Protein AF-A0A0I9UGF9-F1 (afdb_monomer_lite)

Structure (mmCIF, N/CA/C/O backbone):
data_AF-A0A0I9UGF9-F1
#
_entry.id   AF-A0A0I9UGF9-F1
#
loop_
_atom_site.group_PDB
_atom_site.id
_atom_site.type_symbol
_atom_site.label_atom_id
_atom_site.label_alt_id
_atom_site.label_comp_id
_atom_site.label_asym_id
_atom_site.label_entity_id
_atom_site.label_seq_id
_atom_site.pdbx_PDB_ins_code
_atom_site.Cartn_x
_atom_site.Cartn_y
_atom_site.Cartn_z
_atom_site.occupancy
_atom_site.B_iso_or_equiv
_atom_site.auth_seq_id
_atom_site.auth_comp_id
_atom_site.auth_asym_id
_atom_site.auth_atom_id
_atom_site.pdbx_PDB_model_num
ATOM 1 N N . ALA A 1 1 ? 16.983 3.161 -2.673 1.00 51.22 1 ALA A N 1
ATOM 2 C CA . ALA A 1 1 ? 16.577 4.509 -3.127 1.00 51.22 1 ALA A CA 1
ATOM 3 C C . ALA A 1 1 ? 15.805 4.445 -4.458 1.00 51.22 1 ALA A C 1
ATOM 5 O O . ALA A 1 1 ? 16.256 4.978 -5.464 1.00 51.22 1 ALA A O 1
ATOM 6 N N . SER A 1 2 ? 14.653 3.760 -4.505 1.00 61.00 2 SER A N 1
ATOM 7 C CA . SER A 1 2 ? 13.718 3.824 -5.652 1.00 61.00 2 SER A CA 1
ATOM 8 C C . SER A 1 2 ? 12.716 4.975 -5.541 1.00 61.00 2 SER A C 1
ATOM 10 O O . SER A 1 2 ? 12.065 5.299 -6.521 1.00 61.00 2 SER A O 1
ATOM 12 N N . MET A 1 3 ? 12.611 5.598 -4.362 1.00 83.62 3 MET A N 1
ATOM 13 C CA . MET A 1 3 ? 11.593 6.605 -4.043 1.00 83.62 3 MET A CA 1
ATOM 14 C C . MET A 1 3 ? 12.065 8.054 -4.226 1.00 83.62 3 MET A C 1
ATOM 16 O O . MET A 1 3 ? 11.409 8.979 -3.753 1.00 83.62 3 MET A O 1
ATOM 20 N N . THR A 1 4 ? 13.216 8.275 -4.866 1.00 88.00 4 THR A N 1
ATOM 21 C CA . THR A 1 4 ? 13.679 9.624 -5.215 1.00 88.00 4 THR A CA 1
ATOM 22 C C . THR A 1 4 ? 14.159 9.638 -6.671 1.00 88.00 4 THR A C 1
ATOM 24 O O . THR A 1 4 ? 15.175 9.008 -6.963 1.00 88.00 4 THR A O 1
ATOM 27 N N . PRO A 1 5 ? 13.465 10.346 -7.583 1.00 91.12 5 PRO A N 1
ATOM 28 C CA . PRO A 1 5 ? 12.151 10.962 -7.363 1.00 91.12 5 PRO A CA 1
ATOM 29 C C . PRO A 1 5 ? 11.093 9.903 -7.003 1.00 91.12 5 PRO A C 1
ATOM 31 O O . PRO A 1 5 ? 11.281 8.723 -7.292 1.00 91.12 5 PRO A O 1
ATOM 34 N N . PHE A 1 6 ? 10.023 10.313 -6.320 1.00 94.19 6 PHE A N 1
ATOM 35 C CA . PHE A 1 6 ? 8.946 9.400 -5.932 1.00 94.19 6 PHE A CA 1
ATOM 36 C C . PHE A 1 6 ? 8.128 9.043 -7.180 1.00 94.19 6 PHE A C 1
ATOM 38 O O . PHE A 1 6 ? 7.494 9.942 -7.736 1.00 94.19 6 PHE A O 1
ATOM 45 N N . PRO A 1 7 ? 8.157 7.785 -7.654 1.00 94.75 7 PRO A N 1
ATOM 46 C CA . PRO A 1 7 ? 7.540 7.449 -8.924 1.00 94.75 7 PRO A CA 1
ATOM 47 C C . PRO A 1 7 ? 6.022 7.373 -8.780 1.00 94.75 7 PRO A C 1
ATOM 49 O O . PRO A 1 7 ? 5.491 6.920 -7.761 1.00 94.75 7 PRO A O 1
ATOM 52 N N . THR A 1 8 ? 5.317 7.776 -9.828 1.00 95.38 8 THR A N 1
ATOM 53 C CA . THR A 1 8 ? 3.895 7.478 -9.991 1.00 95.38 8 THR A CA 1
ATOM 54 C C . THR A 1 8 ? 3.694 6.003 -10.332 1.00 95.38 8 THR A C 1
ATOM 56 O O . THR A 1 8 ? 4.612 5.313 -10.787 1.00 95.38 8 THR A O 1
ATOM 59 N N . MET A 1 9 ? 2.461 5.518 -10.162 1.00 94.50 9 MET A N 1
ATOM 60 C CA . MET A 1 9 ? 2.089 4.173 -10.606 1.00 94.50 9 MET A CA 1
ATOM 61 C C . MET A 1 9 ? 2.395 3.975 -12.093 1.00 94.50 9 MET A C 1
ATOM 63 O O . MET A 1 9 ? 2.998 2.976 -12.459 1.00 94.50 9 MET A O 1
ATOM 67 N N . TYR A 1 10 ? 2.021 4.943 -12.931 1.00 95.81 10 TYR A N 1
ATOM 68 C CA . TYR A 1 10 ? 2.206 4.865 -14.377 1.00 95.81 10 TYR A CA 1
ATOM 69 C C . TYR A 1 10 ? 3.680 4.692 -14.760 1.00 95.81 10 TYR A C 1
ATOM 71 O O . TYR A 1 10 ? 4.031 3.775 -15.499 1.00 95.81 10 TYR A O 1
ATOM 79 N N . GLU A 1 11 ? 4.557 5.525 -14.200 1.00 95.94 11 GLU A N 1
ATOM 80 C CA . GLU A 1 11 ? 5.987 5.475 -14.502 1.00 95.94 11 GLU A CA 1
ATOM 81 C C . GLU A 1 11 ? 6.619 4.157 -14.048 1.00 95.94 11 GLU A C 1
ATOM 83 O O . GLU A 1 11 ? 7.357 3.528 -14.809 1.00 95.94 11 GLU A O 1
ATOM 88 N N . LEU A 1 12 ? 6.319 3.709 -12.822 1.00 95.31 12 LEU A N 1
ATOM 89 C CA . LEU A 1 12 ? 6.922 2.487 -12.297 1.00 95.31 12 LEU A CA 1
ATOM 90 C C . LEU A 1 12 ? 6.390 1.238 -13.003 1.00 95.31 12 LEU A C 1
ATOM 92 O O . LEU A 1 12 ? 7.153 0.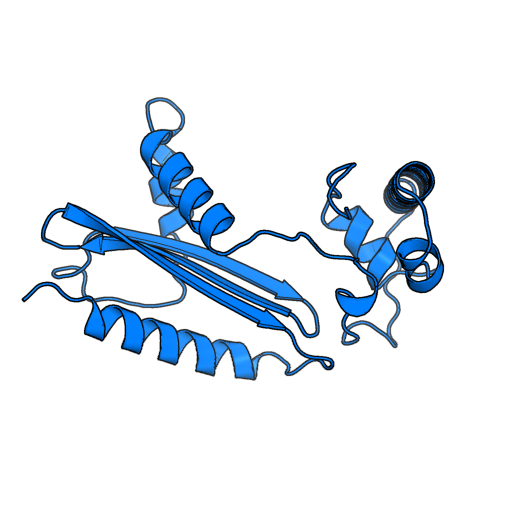299 -13.226 1.00 95.31 12 LEU A O 1
ATOM 96 N N . PHE A 1 13 ? 5.117 1.239 -13.412 1.00 95.44 13 PHE A N 1
ATOM 97 C CA . PHE A 1 13 ? 4.543 0.136 -14.177 1.00 95.44 13 PHE A CA 1
ATOM 98 C C . PHE A 1 13 ? 5.165 0.027 -15.568 1.00 95.44 13 PHE A C 1
ATOM 100 O O . PHE A 1 13 ? 5.508 -1.073 -15.995 1.00 95.44 13 PHE A O 1
ATOM 107 N N . SER A 1 14 ? 5.396 1.155 -16.241 1.00 95.69 14 SER A N 1
ATOM 108 C CA . SER A 1 14 ? 6.135 1.192 -17.506 1.00 95.69 14 SER A CA 1
ATOM 109 C C . SER A 1 14 ? 7.561 0.649 -17.360 1.00 95.69 14 SER A C 1
ATOM 111 O O . SER A 1 14 ? 8.022 -0.089 -18.225 1.00 95.69 14 SER A O 1
ATOM 113 N N . VAL A 1 15 ? 8.248 0.937 -16.249 1.00 94.88 15 VAL A N 1
ATOM 114 C CA . VAL A 1 15 ? 9.589 0.390 -15.977 1.00 94.88 15 VAL A CA 1
ATOM 115 C C . VAL A 1 15 ? 9.555 -1.111 -15.655 1.00 94.88 15 VAL A C 1
ATOM 117 O O . VAL A 1 15 ? 10.420 -1.856 -16.116 1.00 94.88 15 VAL A O 1
ATOM 120 N N . GLY A 1 16 ? 8.598 -1.558 -14.838 1.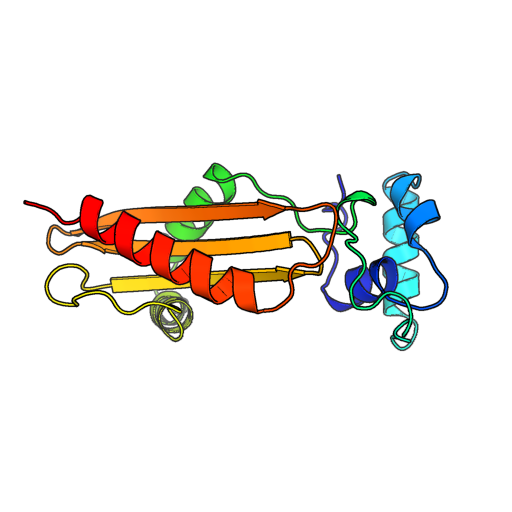00 94.62 16 GLY A N 1
ATOM 121 C CA . GLY A 1 16 ? 8.529 -2.928 -14.318 1.00 94.62 16 GLY A CA 1
ATOM 122 C C . GLY A 1 16 ? 7.907 -3.944 -15.279 1.00 94.62 16 GLY A C 1
ATOM 123 O O . GLY A 1 16 ? 8.339 -5.096 -15.320 1.00 94.62 16 GLY A O 1
ATOM 124 N N . TRP A 1 17 ? 6.914 -3.529 -16.064 1.00 96.50 17 TRP A N 1
ATOM 125 C CA . TRP A 1 17 ? 6.090 -4.423 -16.887 1.00 96.50 17 TRP A CA 1
ATOM 126 C C . TRP A 1 17 ? 5.794 -3.870 -18.282 1.00 96.50 17 TRP A C 1
ATOM 128 O O . TRP A 1 17 ? 5.013 -4.475 -19.011 1.00 96.50 17 TRP A O 1
ATOM 138 N N . GLY A 1 18 ? 6.401 -2.746 -18.665 1.00 94.75 18 GLY A N 1
ATOM 139 C CA . GLY A 1 18 ? 6.234 -2.154 -19.986 1.00 94.75 18 GLY A CA 1
ATOM 140 C C . GLY A 1 18 ? 7.241 -2.642 -21.031 1.00 94.75 18 GLY A C 1
ATOM 141 O O . GLY A 1 18 ? 8.170 -3.408 -20.749 1.00 94.75 18 GLY A O 1
ATOM 142 N N . GLN A 1 19 ? 7.048 -2.157 -22.256 1.00 93.69 19 GLN A N 1
ATOM 143 C CA . GLN A 1 19 ? 7.996 -2.230 -23.361 1.00 93.69 19 GLN A CA 1
ATOM 144 C C . GLN A 1 19 ? 8.547 -0.829 -23.676 1.00 93.69 19 GLN A C 1
ATOM 146 O O . GLN A 1 19 ? 7.764 0.121 -23.747 1.00 93.69 19 GLN A O 1
ATOM 151 N N . PRO A 1 20 ? 9.871 -0.681 -23.900 1.00 92.44 20 PRO A N 1
ATOM 152 C CA . PRO A 1 20 ? 10.916 -1.720 -23.849 1.00 92.44 20 PRO A CA 1
ATOM 153 C C . PRO A 1 20 ? 11.231 -2.219 -22.418 1.00 92.44 20 PRO A C 1
ATOM 155 O O . PRO A 1 20 ? 10.806 -1.614 -21.442 1.00 92.44 20 PRO A O 1
ATOM 158 N N . ASP A 1 21 ? 11.994 -3.319 -22.278 1.00 92.81 21 ASP A N 1
ATOM 159 C CA . ASP A 1 21 ? 12.439 -3.801 -20.952 1.00 92.81 21 ASP A CA 1
ATOM 160 C C . ASP A 1 21 ? 13.459 -2.848 -20.323 1.00 92.81 21 ASP A C 1
ATOM 162 O O . ASP A 1 21 ? 14.628 -2.833 -20.712 1.00 92.81 21 ASP A O 1
ATOM 166 N N . LEU A 1 22 ? 13.033 -2.088 -19.316 1.00 93.81 22 LEU A N 1
ATOM 167 C CA . LEU A 1 22 ? 13.898 -1.145 -18.608 1.00 93.81 22 LEU A CA 1
ATOM 168 C C . LEU A 1 22 ? 14.446 -1.701 -17.288 1.00 93.81 22 LEU A C 1
ATOM 170 O O . LEU A 1 22 ? 15.264 -1.042 -16.650 1.00 93.81 22 LEU A O 1
ATOM 174 N N . ARG A 1 23 ? 14.053 -2.904 -16.849 1.00 94.25 23 ARG A N 1
ATOM 175 C CA . ARG A 1 23 ? 14.316 -3.383 -15.476 1.00 94.25 23 ARG A CA 1
ATOM 176 C C . ARG A 1 23 ? 15.796 -3.539 -15.147 1.00 94.25 23 ARG A C 1
ATOM 178 O O . ARG A 1 23 ? 16.237 -3.143 -14.067 1.00 94.25 23 ARG A O 1
ATOM 185 N N . SER A 1 24 ? 16.577 -4.104 -16.066 1.00 95.19 24 SER A N 1
ATOM 186 C CA . SER A 1 24 ? 18.024 -4.267 -15.874 1.00 95.19 24 SER A CA 1
ATOM 187 C C . SER A 1 24 ? 18.728 -2.912 -15.796 1.00 95.19 24 SER A C 1
ATOM 189 O O . SER A 1 24 ? 19.553 -2.702 -14.906 1.00 95.19 24 SER A O 1
ATOM 191 N N . GLN A 1 25 ? 18.344 -1.974 -16.668 1.00 95.31 25 GLN A N 1
ATOM 192 C CA . GLN A 1 25 ? 18.859 -0.607 -16.652 1.00 95.31 25 GLN A CA 1
ATOM 193 C C . GLN A 1 25 ? 18.461 0.107 -15.356 1.00 95.31 25 GLN A C 1
ATOM 195 O O . GLN A 1 25 ? 19.317 0.656 -14.674 1.00 95.31 25 GLN A O 1
ATOM 200 N N . TRP A 1 26 ? 17.191 0.032 -14.959 1.00 95.19 26 TRP A N 1
ATOM 201 C CA . TRP A 1 26 ? 16.664 0.595 -13.716 1.00 95.19 26 TRP A CA 1
ATOM 202 C C . TRP A 1 26 ? 17.406 0.088 -12.474 1.00 95.19 26 TRP A C 1
ATOM 204 O O . TRP A 1 26 ? 17.783 0.874 -11.596 1.00 95.19 26 TRP A O 1
ATOM 214 N N . LYS A 1 27 ? 17.655 -1.225 -12.399 1.00 95.00 27 LYS A N 1
ATOM 215 C CA . LYS A 1 27 ? 18.354 -1.856 -11.273 1.00 95.00 27 LYS A CA 1
ATOM 216 C C . LYS A 1 27 ? 19.763 -1.297 -11.085 1.00 95.00 27 LYS A C 1
ATOM 218 O O . LYS A 1 27 ? 20.180 -1.099 -9.948 1.00 95.00 27 LYS A O 1
ATOM 223 N N . GLN A 1 28 ? 20.469 -1.043 -12.183 1.00 95.00 28 GLN A N 1
ATOM 224 C CA . GLN A 1 28 ? 21.854 -0.563 -12.185 1.00 95.00 28 GLN A CA 1
ATOM 225 C C . GLN A 1 28 ? 21.959 0.971 -12.200 1.00 95.00 28 GLN A C 1
ATOM 227 O O . GLN A 1 28 ? 23.014 1.519 -11.890 1.00 95.00 28 GLN A O 1
ATOM 232 N N . ALA A 1 29 ? 20.880 1.669 -12.561 1.00 94.12 29 ALA A N 1
ATOM 233 C CA . ALA A 1 29 ? 20.876 3.109 -12.756 1.00 94.12 29 ALA A CA 1
ATOM 234 C C . ALA A 1 29 ? 21.107 3.879 -11.443 1.00 94.12 29 ALA A C 1
ATOM 236 O O . ALA A 1 29 ? 20.406 3.629 -10.453 1.00 94.12 29 ALA A O 1
ATOM 237 N N . PRO A 1 30 ? 22.006 4.885 -11.437 1.00 93.69 30 PRO A N 1
ATOM 238 C CA . PRO A 1 30 ? 22.049 5.869 -10.365 1.00 93.69 30 PRO A CA 1
ATOM 239 C C . PRO A 1 30 ? 20.771 6.717 -10.365 1.00 93.69 30 PRO A C 1
ATOM 241 O O . PRO A 1 30 ? 20.016 6.756 -11.339 1.00 93.69 30 PRO A O 1
ATOM 244 N N . GLN A 1 31 ? 20.551 7.454 -9.278 1.00 93.31 31 GLN A N 1
ATOM 245 C CA . GLN A 1 31 ? 19.338 8.245 -9.056 1.00 93.31 31 GLN A CA 1
ATOM 246 C C . GLN A 1 31 ? 18.975 9.175 -10.228 1.00 93.31 31 GLN A C 1
ATOM 248 O O . GLN A 1 31 ? 17.822 9.215 -10.651 1.00 93.31 31 GLN A O 1
ATOM 253 N N . GLN A 1 32 ? 19.956 9.894 -10.784 1.00 94.19 32 GLN A N 1
ATOM 254 C CA . GLN A 1 32 ? 19.732 10.813 -11.904 1.00 94.19 32 GLN A CA 1
ATOM 255 C C . GLN A 1 32 ? 19.210 10.088 -13.152 1.00 94.19 32 GLN A C 1
ATOM 257 O O . GLN A 1 32 ? 18.301 10.578 -13.817 1.00 94.19 32 GLN A O 1
ATOM 262 N N . LEU A 1 33 ? 19.746 8.902 -13.448 1.00 94.88 33 LEU A N 1
ATOM 263 C CA . LEU A 1 33 ? 19.301 8.106 -14.588 1.00 94.88 33 LEU A CA 1
ATOM 264 C C . LEU A 1 33 ? 17.924 7.481 -14.328 1.00 94.88 33 LEU A C 1
ATOM 266 O O . LEU A 1 33 ? 17.101 7.431 -15.235 1.00 94.88 33 LEU A O 1
ATOM 270 N N . ARG A 1 34 ? 17.617 7.080 -13.086 1.00 95.62 34 ARG A N 1
ATOM 271 C CA . ARG A 1 34 ? 16.254 6.658 -12.718 1.00 95.62 34 ARG A CA 1
ATOM 272 C C . ARG A 1 34 ? 15.232 7.764 -12.960 1.00 95.62 34 ARG A C 1
ATOM 274 O O . ARG A 1 34 ? 14.179 7.488 -13.517 1.00 95.62 34 ARG A O 1
ATOM 281 N N . ALA A 1 35 ? 15.556 9.009 -12.615 1.00 95.31 35 ALA A N 1
ATOM 282 C CA . ALA A 1 35 ? 14.681 10.147 -12.890 1.00 95.31 35 ALA A CA 1
ATOM 283 C C . ALA A 1 35 ? 14.410 10.327 -14.396 1.00 95.31 35 ALA A C 1
ATOM 285 O O . ALA A 1 35 ? 13.268 10.551 -14.787 1.00 95.31 35 ALA A O 1
ATOM 286 N N . GLN A 1 36 ? 15.435 10.172 -15.242 1.00 95.31 36 GLN A N 1
ATOM 287 C CA . GLN A 1 36 ? 15.282 10.232 -16.702 1.00 95.31 36 GLN A CA 1
ATOM 288 C C . GLN A 1 36 ? 14.408 9.090 -17.238 1.00 95.31 36 GLN A C 1
ATOM 290 O O . GLN A 1 36 ? 13.540 9.328 -18.074 1.00 95.31 36 GLN A O 1
ATOM 295 N N . LEU A 1 37 ? 14.591 7.869 -16.723 1.00 94.88 37 LEU A N 1
ATOM 296 C CA . LEU A 1 37 ? 13.766 6.716 -17.094 1.00 94.88 37 LEU A CA 1
ATOM 297 C C . LEU A 1 37 ? 12.291 6.930 -16.740 1.00 94.88 37 LEU A C 1
ATOM 299 O O . LEU A 1 37 ? 11.428 6.609 -17.551 1.00 94.88 37 LEU A O 1
ATOM 303 N N . LEU A 1 38 ? 11.996 7.504 -15.571 1.00 95.50 38 LEU A N 1
ATOM 304 C CA . LEU A 1 38 ? 10.620 7.826 -15.176 1.00 95.50 38 LEU A CA 1
ATOM 305 C C . LEU A 1 38 ? 10.015 8.899 -16.092 1.00 95.50 38 LEU A C 1
ATOM 307 O O . LEU A 1 38 ? 8.909 8.722 -16.588 1.00 95.50 38 LEU A O 1
ATOM 311 N N . GLN A 1 39 ? 10.762 9.959 -16.415 1.00 95.25 39 GLN A N 1
ATOM 312 C CA . GLN A 1 39 ? 10.295 10.987 -17.353 1.00 95.25 39 GLN A CA 1
ATOM 313 C C . GLN A 1 39 ? 10.007 10.424 -18.751 1.00 95.25 39 GLN A C 1
ATOM 315 O O . GLN A 1 39 ? 9.002 10.783 -19.363 1.00 95.25 39 GLN A O 1
ATOM 320 N N . GLN A 1 40 ? 10.862 9.529 -19.251 1.00 93.06 40 GLN A N 1
ATOM 321 C CA . GLN A 1 40 ? 10.647 8.844 -20.527 1.00 93.06 40 GLN A CA 1
ATOM 322 C C . GLN A 1 40 ? 9.434 7.903 -20.473 1.00 93.06 40 GLN A C 1
ATOM 324 O O . GLN A 1 40 ? 8.630 7.863 -21.404 1.00 93.06 40 GLN A O 1
ATOM 329 N N . ALA A 1 41 ? 9.282 7.162 -19.376 1.00 92.12 41 ALA A N 1
ATOM 330 C CA . ALA A 1 41 ? 8.123 6.314 -19.145 1.00 92.12 41 ALA A CA 1
ATOM 331 C C . ALA A 1 41 ? 6.822 7.128 -19.127 1.00 92.12 41 ALA A C 1
ATOM 333 O O . ALA A 1 41 ? 5.829 6.689 -19.692 1.00 92.12 41 ALA A O 1
ATOM 334 N N . ASN A 1 42 ? 6.833 8.325 -18.535 1.00 93.38 42 ASN A N 1
ATOM 335 C CA . ASN A 1 42 ? 5.670 9.209 -18.471 1.00 93.38 42 ASN A CA 1
ATOM 336 C C . ASN A 1 42 ? 5.320 9.868 -19.819 1.00 93.38 42 ASN A C 1
ATOM 338 O O . ASN A 1 42 ? 4.177 10.259 -20.037 1.00 93.38 42 ASN A O 1
ATOM 342 N N . SER A 1 43 ? 6.292 10.028 -20.723 1.00 93.31 43 SER A N 1
ATOM 343 C CA . SER A 1 43 ? 6.093 10.716 -22.007 1.00 93.31 43 SER A CA 1
ATOM 344 C C . SER A 1 43 ? 5.598 9.809 -23.135 1.00 93.31 43 SER A C 1
ATOM 346 O O . SER A 1 43 ? 5.300 10.294 -24.227 1.00 93.31 43 SER A O 1
ATOM 348 N N . THR A 1 44 ? 5.495 8.502 -22.887 1.00 88.06 44 THR A N 1
ATOM 349 C CA . THR A 1 44 ? 5.063 7.509 -23.874 1.00 88.06 44 THR A CA 1
ATOM 350 C C . THR A 1 44 ? 3.848 6.729 -23.367 1.00 88.06 44 THR A C 1
ATOM 352 O O . THR A 1 44 ? 3.726 6.515 -22.159 1.00 88.06 44 THR A O 1
ATOM 355 N N . PRO A 1 45 ? 2.916 6.311 -24.247 1.00 94.69 45 PRO A N 1
ATOM 356 C CA . PRO A 1 45 ? 1.820 5.432 -23.856 1.00 94.69 45 PRO A CA 1
ATOM 357 C C . PRO A 1 45 ? 2.340 4.115 -23.277 1.00 94.69 45 PRO A C 1
ATOM 359 O O . PRO A 1 45 ? 3.228 3.493 -23.859 1.00 94.69 45 PRO A O 1
ATOM 362 N N . TYR A 1 46 ? 1.755 3.670 -22.168 1.00 94.19 46 TYR A N 1
ATOM 363 C CA . TYR A 1 46 ? 2.101 2.398 -21.551 1.00 94.19 46 TYR A CA 1
ATOM 364 C C . TYR A 1 46 ? 1.814 1.243 -22.517 1.00 94.19 46 TYR A C 1
ATOM 366 O O . TYR A 1 46 ? 0.678 1.047 -22.954 1.00 94.19 46 TYR A O 1
ATOM 374 N N . GLN A 1 47 ? 2.855 0.473 -22.829 1.00 95.25 47 GLN A N 1
ATOM 375 C CA . GLN A 1 47 ? 2.773 -0.739 -23.639 1.00 95.25 47 GLN A CA 1
ATOM 376 C C . GLN A 1 47 ? 3.091 -1.944 -22.750 1.00 95.25 47 GLN A C 1
ATOM 378 O O . GLN A 1 47 ? 4.268 -2.173 -22.476 1.00 95.25 47 GLN A O 1
ATOM 383 N N . PRO A 1 48 ? 2.092 -2.697 -22.258 1.00 94.31 48 PRO A N 1
ATOM 384 C CA . PRO A 1 48 ? 2.340 -3.831 -21.375 1.00 94.31 48 PRO A CA 1
ATOM 385 C C . PRO A 1 48 ? 3.105 -4.942 -22.098 1.00 94.31 48 PRO A C 1
ATOM 387 O O . PRO A 1 48 ? 2.768 -5.310 -23.223 1.00 94.31 48 PRO A O 1
ATOM 390 N N . ASP A 1 49 ? 4.090 -5.532 -21.427 1.00 94.06 49 ASP A N 1
ATOM 391 C CA . ASP A 1 49 ? 4.758 -6.738 -21.898 1.00 94.06 49 ASP A CA 1
ATOM 392 C C . ASP A 1 49 ? 3.936 -7.983 -21.503 1.00 94.06 49 ASP A C 1
ATOM 394 O O . ASP A 1 49 ? 3.872 -8.339 -20.316 1.00 94.06 49 ASP A O 1
ATOM 398 N N . PRO A 1 50 ? 3.333 -8.697 -22.473 1.00 90.94 50 PRO A N 1
ATOM 399 C CA . PRO A 1 50 ? 2.448 -9.825 -22.187 1.00 90.94 50 PRO A CA 1
ATOM 400 C C . PRO A 1 50 ? 3.177 -11.010 -21.541 1.00 90.94 50 PRO A C 1
ATOM 402 O O . PRO A 1 50 ? 2.545 -11.848 -20.905 1.00 90.94 50 PRO A O 1
ATOM 405 N N . THR A 1 51 ? 4.504 -11.089 -21.670 1.00 92.88 51 THR A N 1
ATOM 406 C CA . THR A 1 51 ? 5.302 -12.198 -21.127 1.00 92.88 51 THR A CA 1
ATOM 407 C C . THR A 1 51 ? 5.715 -11.984 -19.672 1.00 92.88 51 THR A C 1
ATOM 409 O O . THR A 1 51 ? 6.263 -12.891 -19.049 1.00 92.88 51 THR A O 1
ATOM 412 N N . ARG A 1 52 ? 5.463 -10.791 -19.112 1.00 90.88 52 ARG A N 1
ATOM 413 C CA . ARG A 1 52 ? 6.008 -10.376 -17.809 1.00 90.88 52 ARG A CA 1
ATOM 414 C C . ARG A 1 52 ? 4.984 -9.870 -16.822 1.00 90.88 52 ARG A C 1
ATOM 416 O O . ARG A 1 52 ? 5.374 -9.597 -15.695 1.00 90.88 52 ARG A O 1
ATOM 423 N N . ALA A 1 53 ? 3.710 -9.785 -17.193 1.00 88.88 53 ALA A N 1
ATOM 424 C CA . ALA A 1 53 ? 2.646 -9.288 -16.318 1.00 88.88 53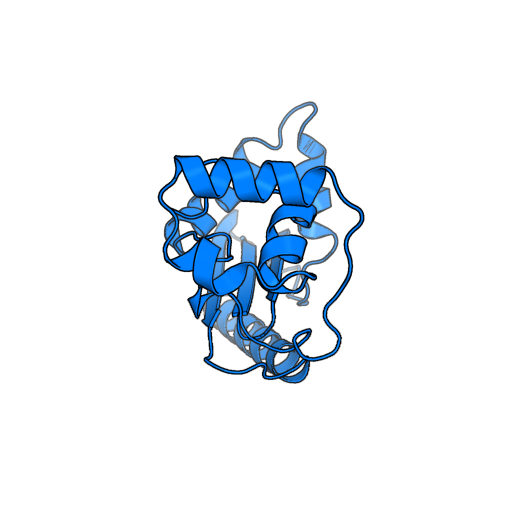 ALA A CA 1
ATOM 425 C C . ALA A 1 53 ? 2.623 -9.946 -14.918 1.00 88.88 53 ALA A C 1
ATOM 427 O O . ALA A 1 53 ? 2.172 -9.330 -13.962 1.00 88.88 53 ALA A O 1
ATOM 428 N N . HIS A 1 54 ? 3.160 -11.166 -14.793 1.00 92.25 54 HIS A N 1
ATOM 429 C CA . HIS A 1 54 ? 3.261 -11.940 -13.548 1.00 92.25 54 HIS A CA 1
ATOM 430 C C . HIS A 1 54 ? 4.700 -12.118 -13.029 1.00 92.25 54 HIS A C 1
ATOM 432 O O . HIS A 1 54 ? 4.970 -12.969 -12.184 1.00 92.25 54 HIS A O 1
ATOM 438 N N . THR A 1 55 ? 5.668 -11.365 -13.551 1.00 94.50 55 THR A N 1
ATOM 439 C CA . THR A 1 55 ? 7.058 -11.412 -13.082 1.00 94.50 55 THR A CA 1
ATOM 440 C C . THR A 1 55 ? 7.274 -10.383 -11.974 1.00 94.50 55 THR A C 1
ATOM 442 O O . THR A 1 55 ? 7.005 -9.201 -12.205 1.00 94.50 55 THR A O 1
ATOM 445 N N . PRO A 1 56 ? 7.804 -10.786 -10.805 1.00 95.25 56 PRO A N 1
ATOM 446 C CA . PRO A 1 56 ? 8.144 -9.839 -9.751 1.00 95.25 56 PRO A CA 1
ATOM 447 C C . PRO A 1 56 ? 9.164 -8.786 -10.182 1.00 95.25 56 PRO A C 1
ATOM 449 O O . PRO A 1 56 ? 10.160 -9.092 -10.842 1.00 95.25 56 PRO A O 1
ATOM 452 N N . ALA A 1 57 ? 8.910 -7.534 -9.794 1.00 93.69 57 ALA A N 1
ATOM 453 C CA . ALA A 1 57 ? 9.742 -6.384 -10.153 1.00 93.69 57 ALA A CA 1
ATOM 454 C C . ALA A 1 57 ? 10.514 -5.796 -8.955 1.00 93.69 57 ALA A C 1
ATOM 456 O O . ALA A 1 57 ? 11.513 -5.090 -9.143 1.00 93.69 57 ALA A O 1
ATOM 457 N N . SER A 1 58 ? 10.140 -6.150 -7.721 1.00 91.88 58 SER A N 1
ATOM 458 C CA . SER A 1 58 ? 10.819 -5.707 -6.497 1.00 91.88 58 SER A CA 1
ATOM 459 C C . SER A 1 58 ? 12.293 -6.134 -6.443 1.00 91.88 58 SER A C 1
ATOM 461 O O . SER A 1 58 ? 13.130 -5.379 -5.947 1.00 91.88 58 SER A O 1
ATOM 463 N N . SER A 1 59 ? 12.670 -7.259 -7.066 1.00 90.25 59 SER A N 1
ATOM 464 C CA . SER A 1 59 ? 14.071 -7.704 -7.222 1.00 90.25 59 SER A CA 1
ATOM 465 C C . SER A 1 59 ? 14.938 -6.800 -8.113 1.00 90.25 59 SER A C 1
ATOM 467 O O . SER A 1 59 ? 16.173 -6.919 -8.130 1.00 90.25 59 SER A O 1
ATOM 469 N N . TYR A 1 60 ? 14.305 -5.913 -8.882 1.00 92.81 60 TYR A N 1
ATOM 470 C CA . TYR A 1 60 ? 14.955 -4.869 -9.675 1.00 92.81 60 TYR A CA 1
ATOM 471 C C . TYR A 1 60 ? 14.938 -3.512 -8.969 1.00 92.81 60 TYR A C 1
ATOM 473 O O . TYR A 1 60 ? 15.548 -2.561 -9.452 1.00 92.81 60 TYR A O 1
ATOM 481 N N . GLY A 1 61 ? 14.291 -3.407 -7.809 1.00 92.31 61 GLY A N 1
ATOM 482 C CA . GLY A 1 61 ? 14.104 -2.133 -7.133 1.00 92.31 61 GLY A CA 1
ATOM 483 C C . GLY A 1 61 ? 12.923 -1.330 -7.673 1.00 92.31 61 GLY A C 1
ATOM 484 O O . GLY A 1 61 ? 12.891 -0.122 -7.445 1.00 92.31 61 GLY A O 1
ATOM 485 N N . ALA A 1 62 ? 12.037 -1.928 -8.475 1.00 93.81 62 ALA A N 1
ATOM 486 C CA . ALA A 1 62 ? 10.856 -1.265 -9.022 1.00 93.81 62 ALA A CA 1
ATOM 487 C C . ALA A 1 62 ? 9.671 -1.467 -8.067 1.00 93.81 62 ALA A C 1
ATOM 489 O O . ALA A 1 62 ? 8.764 -2.237 -8.360 1.00 93.81 62 ALA A O 1
ATOM 490 N N . GLU A 1 63 ? 9.755 -0.820 -6.899 1.00 93.62 63 GLU A N 1
ATOM 491 C CA . GLU A 1 63 ? 8.684 -0.778 -5.897 1.00 93.62 63 GLU A CA 1
ATOM 492 C C . GLU A 1 63 ? 8.780 0.470 -4.989 1.00 93.62 63 GLU A C 1
ATOM 494 O O . GLU A 1 63 ? 9.811 1.165 -4.979 1.00 93.62 63 GLU A O 1
ATOM 499 N N . TRP A 1 64 ? 7.723 0.750 -4.218 1.00 95.19 64 TRP A N 1
ATOM 500 C CA . TRP A 1 64 ? 7.676 1.715 -3.118 1.00 95.19 64 TRP A CA 1
ATOM 501 C C . TRP A 1 64 ? 7.958 1.031 -1.771 1.00 95.19 64 TRP A C 1
ATOM 503 O O . TRP A 1 64 ? 7.180 0.223 -1.273 1.00 95.19 64 TRP A O 1
ATOM 513 N N . TYR A 1 65 ? 9.079 1.380 -1.142 1.00 92.88 65 TYR A N 1
ATOM 514 C CA . TYR A 1 65 ? 9.530 0.721 0.086 1.00 92.88 65 TYR A CA 1
ATOM 515 C C . TYR A 1 65 ? 9.197 1.541 1.335 1.00 92.88 65 TYR A C 1
ATOM 517 O O . TYR A 1 65 ? 9.524 2.719 1.407 1.00 92.88 65 TYR A O 1
ATOM 525 N N . GLY A 1 66 ? 8.648 0.896 2.360 1.00 92.88 66 GLY A N 1
ATOM 526 C CA . GLY A 1 66 ? 8.490 1.463 3.702 1.00 92.88 66 GLY A CA 1
ATOM 527 C C . GLY A 1 66 ? 8.557 0.359 4.751 1.00 92.88 66 GLY A C 1
ATOM 528 O O . GLY A 1 66 ? 8.176 -0.778 4.465 1.00 92.88 66 GLY A O 1
ATOM 529 N N . SER A 1 67 ? 9.070 0.659 5.944 1.00 96.00 67 SER A N 1
ATOM 530 C CA . SER A 1 67 ? 9.085 -0.299 7.055 1.00 96.00 67 SER A CA 1
ATOM 531 C C . SER A 1 67 ? 7.709 -0.411 7.724 1.00 96.00 67 SER A C 1
ATOM 533 O O . SER A 1 67 ? 6.829 0.426 7.511 1.00 96.00 67 SER A O 1
ATOM 535 N N . ALA A 1 68 ? 7.511 -1.411 8.585 1.00 96.38 68 ALA A N 1
ATOM 536 C CA . ALA A 1 68 ? 6.280 -1.527 9.367 1.00 96.38 68 ALA A CA 1
ATOM 537 C C . ALA A 1 68 ? 6.057 -0.295 10.269 1.00 96.38 68 ALA A C 1
ATOM 539 O O . ALA A 1 68 ? 4.923 0.139 10.468 1.00 96.38 68 ALA A O 1
ATOM 540 N N . GLU A 1 69 ? 7.135 0.317 10.762 1.00 97.75 69 GLU A N 1
ATOM 541 C CA . GLU A 1 69 ? 7.099 1.561 11.527 1.00 97.75 69 GLU A CA 1
ATOM 542 C C . GLU A 1 69 ? 6.714 2.766 10.663 1.00 97.75 69 GLU A C 1
ATOM 544 O O . GLU A 1 69 ? 5.970 3.622 11.142 1.00 97.75 69 GLU A O 1
ATOM 549 N N . ASP A 1 70 ? 7.165 2.843 9.403 1.00 97.75 70 ASP A N 1
ATOM 550 C CA . ASP A 1 70 ? 6.689 3.866 8.457 1.00 97.75 70 ASP A CA 1
ATOM 551 C C . ASP A 1 70 ? 5.177 3.744 8.246 1.00 97.75 70 ASP A C 1
ATOM 553 O O . ASP A 1 70 ? 4.454 4.739 8.330 1.00 97.75 70 ASP A O 1
ATOM 557 N N . ILE A 1 71 ? 4.691 2.513 8.047 1.00 98.06 71 ILE A N 1
ATOM 558 C CA . ILE A 1 71 ? 3.263 2.211 7.891 1.00 98.06 71 ILE A CA 1
ATOM 559 C C . ILE A 1 71 ? 2.469 2.568 9.158 1.00 98.06 71 ILE A C 1
ATOM 561 O O . ILE A 1 71 ? 1.385 3.147 9.074 1.00 98.06 71 ILE A O 1
ATOM 565 N N . CYS A 1 72 ? 3.007 2.280 10.343 1.00 98.44 72 CYS A N 1
ATOM 566 C CA . CYS A 1 72 ? 2.388 2.671 11.608 1.00 98.44 72 CYS A CA 1
ATOM 567 C C . CYS A 1 72 ? 2.291 4.195 11.752 1.00 98.44 72 CYS A C 1
ATOM 569 O O . CYS A 1 72 ? 1.213 4.724 12.041 1.00 98.44 72 CYS A O 1
ATOM 571 N N . ARG A 1 73 ? 3.387 4.913 11.472 1.00 98.56 73 ARG A N 1
ATOM 572 C CA . ARG A 1 73 ? 3.424 6.379 11.530 1.00 98.56 73 ARG A CA 1
ATOM 573 C C . ARG A 1 73 ? 2.424 7.020 10.577 1.00 98.56 73 ARG A C 1
ATOM 575 O O . ARG A 1 73 ? 1.712 7.925 11.002 1.00 98.56 73 ARG A O 1
ATOM 582 N N . ILE A 1 74 ? 2.339 6.565 9.324 1.00 98.06 74 ILE A N 1
ATOM 583 C CA . ILE A 1 74 ? 1.415 7.171 8.355 1.00 98.06 74 ILE A CA 1
ATOM 584 C C . ILE A 1 74 ? -0.047 6.915 8.727 1.00 98.06 74 ILE A C 1
ATOM 586 O O . ILE A 1 74 ? -0.858 7.830 8.630 1.00 98.06 74 ILE A O 1
ATOM 590 N N . HIS A 1 75 ? -0.391 5.722 9.225 1.00 98.56 75 HIS A N 1
ATOM 591 C CA . HIS A 1 75 ? -1.743 5.454 9.725 1.00 98.56 75 HIS A CA 1
ATOM 592 C C . HIS A 1 75 ? -2.101 6.366 10.898 1.00 98.56 75 HIS A C 1
ATOM 594 O O . HIS A 1 75 ? -3.171 6.970 10.891 1.00 98.56 75 HIS A O 1
ATOM 600 N N . ALA A 1 76 ? -1.204 6.516 11.875 1.00 98.31 76 ALA A N 1
ATOM 601 C CA . ALA A 1 76 ? -1.425 7.410 13.008 1.00 98.31 76 ALA A CA 1
ATOM 602 C C . ALA A 1 76 ? -1.564 8.879 12.570 1.00 98.31 76 ALA A C 1
ATOM 604 O O . ALA A 1 76 ? -2.495 9.558 13.004 1.00 98.31 76 ALA A O 1
ATOM 605 N N . ALA A 1 77 ? -0.693 9.351 11.672 1.00 98.56 77 ALA A N 1
ATOM 606 C CA . ALA A 1 77 ? -0.737 10.711 11.138 1.00 98.56 77 ALA A CA 1
ATOM 607 C C . ALA A 1 77 ? -2.050 10.987 10.394 1.00 98.56 77 ALA A C 1
ATOM 609 O O . ALA A 1 77 ? -2.731 11.960 10.693 1.00 98.56 77 ALA A O 1
ATOM 610 N N . LEU A 1 78 ? -2.485 10.078 9.514 1.00 98.44 78 LEU A N 1
ATOM 611 C CA . LEU A 1 78 ? -3.755 10.214 8.793 1.00 98.44 78 LEU A CA 1
ATOM 612 C C . LEU A 1 78 ? -4.967 10.321 9.730 1.00 98.44 78 LEU A C 1
ATOM 614 O O . LEU A 1 78 ? -5.964 10.937 9.369 1.00 98.44 78 LEU A O 1
ATOM 618 N N . GLN A 1 79 ? -4.908 9.721 10.920 1.00 98.06 79 GLN A N 1
ATOM 619 C CA . GLN A 1 79 ? -5.981 9.809 11.914 1.00 98.06 79 GLN A CA 1
ATOM 620 C C . GLN A 1 79 ? -5.938 11.109 12.713 1.00 98.06 79 GLN A C 1
ATOM 622 O O . GLN A 1 79 ? -7.000 11.673 12.992 1.00 98.06 79 GLN A O 1
ATOM 627 N N . ALA A 1 80 ? -4.737 11.565 13.071 1.00 97.94 80 ALA A N 1
ATOM 628 C CA . ALA A 1 80 ? -4.515 12.825 13.771 1.00 97.94 80 ALA A CA 1
ATOM 629 C C . ALA A 1 80 ? -4.870 14.033 12.889 1.00 97.94 80 ALA A C 1
ATOM 631 O O . ALA A 1 80 ? -5.541 14.955 13.348 1.00 97.94 80 ALA A O 1
ATOM 632 N N . ASP A 1 81 ? -4.503 13.977 11.609 1.00 98.31 81 ASP A N 1
ATOM 633 C CA . ASP A 1 81 ? -4.659 15.078 10.656 1.00 98.31 81 ASP A CA 1
ATOM 634 C C . ASP A 1 81 ? -6.058 15.131 10.020 1.00 98.31 81 ASP A C 1
ATOM 636 O O . ASP A 1 81 ? -6.386 16.084 9.313 1.00 98.31 81 ASP A O 1
ATOM 640 N N . ALA A 1 82 ? -6.919 14.139 10.276 1.00 98.06 82 ALA A N 1
ATOM 641 C CA . ALA A 1 82 ? -8.290 14.078 9.764 1.00 98.06 82 ALA A CA 1
ATOM 642 C C . ALA A 1 82 ? -9.247 15.039 10.501 1.00 98.06 82 ALA A C 1
ATOM 644 O O . ALA A 1 82 ? -10.253 14.634 11.096 1.00 98.06 82 ALA A O 1
ATOM 645 N N . VAL A 1 83 ? -8.938 16.332 10.443 1.00 97.94 83 VAL A N 1
ATOM 646 C CA . VAL A 1 83 ? -9.668 17.435 11.079 1.00 97.94 83 VAL A CA 1
ATOM 647 C C . VAL A 1 83 ? -10.081 18.489 10.047 1.00 97.94 83 VAL A C 1
ATOM 649 O O . VAL A 1 83 ? -9.490 18.600 8.973 1.00 97.94 83 VAL A O 1
ATOM 652 N N . GLY A 1 84 ? -11.111 19.282 10.354 1.00 97.88 84 GLY A N 1
ATOM 653 C CA . GLY A 1 84 ? -11.595 20.338 9.459 1.00 97.88 84 GLY A CA 1
ATOM 654 C C . GLY A 1 84 ? -11.984 19.799 8.078 1.00 97.88 84 GLY A C 1
ATOM 655 O O . GLY A 1 84 ? -12.788 18.878 7.964 1.00 97.88 84 GLY A O 1
ATOM 656 N N . GLN A 1 85 ? -11.388 20.347 7.016 1.00 98.12 85 GLN A N 1
ATOM 657 C CA . GLN A 1 85 ? -11.638 19.883 5.642 1.00 98.12 85 GLN A CA 1
ATOM 658 C C . GLN A 1 85 ? -11.131 18.452 5.384 1.00 98.12 85 GLN A C 1
ATOM 660 O O . GLN A 1 85 ? -11.604 17.798 4.459 1.00 98.12 85 GLN A O 1
ATOM 665 N N . ALA A 1 86 ? -10.204 17.943 6.204 1.00 98.19 86 ALA A N 1
ATOM 666 C CA . ALA A 1 86 ? -9.658 16.591 6.094 1.00 98.19 86 ALA A CA 1
ATOM 667 C C . ALA A 1 86 ? -10.435 15.544 6.913 1.00 98.19 86 ALA A C 1
ATOM 669 O O . ALA A 1 86 ? -10.119 14.358 6.844 1.00 98.19 86 ALA A O 1
ATOM 670 N N . THR A 1 87 ? -11.491 15.923 7.645 1.00 97.94 87 THR A N 1
ATOM 671 C CA . THR A 1 87 ? -12.358 14.967 8.363 1.00 97.94 87 THR A CA 1
ATOM 672 C C . THR A 1 87 ? -12.846 13.776 7.513 1.00 97.94 87 THR A C 1
ATOM 674 O O . THR A 1 87 ? -12.881 12.662 8.047 1.00 97.94 87 THR A O 1
ATOM 677 N N . PRO A 1 88 ? -13.139 13.917 6.200 1.00 98.38 88 PRO A N 1
ATOM 678 C CA . PRO A 1 88 ? -13.505 12.781 5.352 1.00 98.38 88 PRO A CA 1
ATOM 679 C C . PRO A 1 88 ? -12.449 11.666 5.249 1.00 98.38 88 PRO A C 1
ATOM 681 O O . PRO A 1 88 ? -12.803 10.544 4.897 1.00 98.38 88 PRO A O 1
ATOM 684 N N . VAL A 1 89 ? -11.175 11.908 5.590 1.00 98.31 89 VAL A N 1
ATOM 685 C CA . VAL A 1 89 ? -10.100 10.894 5.522 1.00 98.31 89 VAL A CA 1
ATOM 686 C C . VAL A 1 89 ? -10.442 9.635 6.326 1.00 98.31 89 VAL A C 1
ATOM 688 O O . VAL A 1 89 ? -10.213 8.526 5.843 1.00 98.31 89 VAL A O 1
ATOM 691 N N . LYS A 1 90 ? -11.070 9.763 7.504 1.00 97.75 90 LYS A N 1
ATOM 692 C CA . LYS A 1 90 ? -11.496 8.595 8.303 1.00 97.75 90 LYS A CA 1
ATOM 693 C C . LYS A 1 90 ? -12.548 7.750 7.582 1.00 97.75 90 LYS A C 1
ATOM 695 O O . LYS A 1 90 ? -12.513 6.522 7.637 1.00 97.75 90 LYS A O 1
ATOM 700 N N . GLN A 1 91 ? -13.475 8.393 6.876 1.00 97.75 91 GLN A N 1
ATOM 701 C CA . GLN A 1 91 ? -14.496 7.702 6.083 1.00 97.75 91 GLN A CA 1
ATOM 702 C C . GLN A 1 91 ? -13.874 7.037 4.850 1.00 97.75 91 GLN A C 1
ATOM 704 O O . GLN A 1 91 ? -14.170 5.882 4.564 1.00 97.75 91 GLN A O 1
ATOM 709 N N . ILE A 1 92 ? -12.950 7.725 4.173 1.00 98.25 92 ILE A N 1
ATOM 710 C CA . ILE A 1 92 ? -12.225 7.194 3.011 1.00 98.25 92 ILE A CA 1
ATOM 711 C C . ILE A 1 92 ? -11.441 5.934 3.391 1.00 98.25 92 ILE A C 1
ATOM 713 O O . ILE A 1 92 ? -11.559 4.910 2.720 1.00 98.25 92 ILE A O 1
ATOM 717 N N . LEU A 1 93 ? -10.676 5.978 4.486 1.00 98.25 93 LEU A N 1
ATOM 718 C CA . LEU A 1 93 ? -9.872 4.838 4.933 1.00 98.25 93 LEU A CA 1
ATOM 719 C C . LEU A 1 93 ? -10.725 3.654 5.407 1.00 98.25 93 LEU A C 1
ATOM 721 O O . LEU A 1 93 ? -10.301 2.509 5.263 1.00 98.25 93 LEU A O 1
ATOM 725 N N . SER A 1 94 ? -11.908 3.908 5.973 1.00 97.69 94 SER A N 1
ATOM 726 C CA . SER A 1 94 ? -12.809 2.862 6.484 1.00 97.69 94 SER A CA 1
ATOM 727 C C . SER A 1 94 ? -13.776 2.289 5.448 1.00 97.69 94 SER A C 1
ATOM 729 O O . SER A 1 94 ? -14.411 1.267 5.718 1.00 97.69 94 SER A O 1
ATOM 731 N N . ALA A 1 95 ? -13.856 2.885 4.254 1.00 97.44 95 ALA A N 1
ATOM 732 C CA . ALA A 1 95 ? -14.790 2.473 3.208 1.00 97.44 95 ALA A CA 1
ATOM 733 C C . ALA A 1 95 ? -14.599 1.011 2.771 1.00 97.44 95 ALA A C 1
ATOM 735 O O . ALA A 1 95 ? -15.576 0.310 2.511 1.00 97.44 95 ALA A O 1
ATOM 736 N N . VAL A 1 96 ? -13.350 0.531 2.708 1.00 94.69 96 VAL A N 1
ATOM 737 C CA . VAL A 1 96 ? -13.028 -0.844 2.299 1.00 94.69 96 VAL A CA 1
ATOM 738 C C . VAL A 1 96 ? -11.962 -1.427 3.221 1.00 94.69 96 VAL A C 1
ATOM 740 O O . VAL A 1 96 ? -10.767 -1.369 2.945 1.00 94.69 96 VAL A O 1
ATOM 743 N N . ALA A 1 97 ? -12.410 -2.032 4.321 1.00 95.31 97 ALA A N 1
ATOM 744 C CA . ALA A 1 97 ? -11.513 -2.636 5.302 1.00 95.31 97 ALA A CA 1
ATOM 745 C C . ALA A 1 97 ? -10.951 -4.007 4.878 1.00 95.31 97 ALA A C 1
ATOM 747 O O . ALA A 1 97 ? -9.997 -4.486 5.477 1.00 95.31 97 ALA A O 1
ATOM 748 N N . GLY A 1 98 ? -11.543 -4.693 3.895 1.00 94.62 98 GLY A N 1
ATOM 749 C CA . GLY A 1 98 ? -11.112 -6.031 3.446 1.00 94.62 98 GLY A CA 1
ATOM 750 C C . GLY A 1 98 ? -11.384 -7.183 4.431 1.00 94.62 98 GLY A C 1
ATOM 751 O O . GLY A 1 98 ? -11.451 -8.339 4.019 1.00 94.62 98 GLY A O 1
ATOM 752 N N . ILE A 1 99 ? -11.615 -6.883 5.711 1.00 96.81 99 ILE A N 1
ATOM 753 C CA . ILE A 1 99 ? -12.075 -7.811 6.748 1.00 96.81 99 ILE A CA 1
ATOM 754 C C . ILE A 1 99 ? -13.268 -7.214 7.497 1.00 96.81 99 ILE A C 1
ATOM 756 O O . ILE A 1 99 ? -13.467 -6.000 7.520 1.00 96.81 99 ILE A O 1
ATOM 760 N N . GLN A 1 100 ? -14.060 -8.081 8.122 1.00 95.50 100 GLN A N 1
ATOM 761 C CA . GLN A 1 100 ? -15.122 -7.691 9.044 1.00 95.50 100 GLN A CA 1
ATOM 762 C C . GLN A 1 100 ? -14.678 -8.035 10.461 1.00 95.50 100 GLN A C 1
ATOM 764 O O . GLN A 1 100 ? -14.279 -9.174 10.712 1.00 95.50 100 GLN A O 1
ATOM 769 N N . LEU A 1 101 ? -14.746 -7.047 11.349 1.00 96.06 101 LEU A N 1
ATOM 770 C CA . LEU A 1 101 ? -14.564 -7.198 12.789 1.00 96.06 101 LEU A CA 1
ATOM 771 C C . LEU A 1 101 ? -15.896 -6.909 13.488 1.00 96.06 101 LEU A C 1
ATOM 773 O O . LEU A 1 101 ? -16.746 -6.204 12.935 1.00 96.06 101 LEU A O 1
ATOM 777 N N . ASP A 1 102 ? -16.061 -7.432 14.701 1.00 96.12 102 ASP A N 1
ATOM 778 C CA . ASP A 1 102 ? -17.177 -7.055 15.564 1.00 96.12 102 ASP A CA 1
ATOM 779 C C . ASP A 1 102 ? -17.088 -5.558 15.892 1.00 96.12 102 ASP A C 1
ATOM 781 O O . ASP A 1 102 ? -16.086 -5.093 16.428 1.00 96.12 102 ASP A O 1
ATOM 785 N N . ARG A 1 103 ? -18.130 -4.796 15.551 1.00 95.69 103 ARG A N 1
ATOM 786 C CA . ARG A 1 103 ? -18.172 -3.339 15.742 1.00 95.69 103 ARG A CA 1
ATOM 787 C C . ARG A 1 103 ? -18.398 -2.922 17.191 1.00 95.69 103 ARG A C 1
ATOM 789 O O . ARG A 1 103 ? -18.133 -1.768 17.512 1.00 95.69 103 ARG A O 1
ATOM 796 N N . SER A 1 104 ? -18.871 -3.831 18.043 1.00 96.25 104 SER A N 1
ATOM 797 C CA . SER A 1 104 ? -18.949 -3.592 19.486 1.00 96.25 104 SER A CA 1
ATOM 798 C C . SER A 1 104 ? -17.565 -3.621 20.141 1.00 96.25 104 SER A C 1
ATOM 800 O O . SER A 1 104 ? -17.323 -2.868 21.079 1.00 96.25 104 SER A O 1
ATOM 802 N N . GLU A 1 105 ? -16.643 -4.415 19.591 1.00 97.44 105 GLU A N 1
ATOM 803 C CA . GLU A 1 105 ? -15.251 -4.522 20.038 1.00 97.44 105 GLU A CA 1
ATOM 804 C C . GLU A 1 105 ? -14.320 -3.559 19.292 1.00 97.44 105 GLU A C 1
ATOM 806 O O . GLU A 1 105 ? -13.398 -3.006 19.885 1.00 97.44 105 GLU A O 1
ATOM 811 N N . TRP A 1 106 ? -14.587 -3.317 18.006 1.00 97.75 106 TRP A N 1
ATOM 812 C CA . TRP A 1 106 ? -13.794 -2.472 17.110 1.00 97.75 106 TRP A CA 1
ATOM 813 C C . TRP A 1 106 ? -14.677 -1.424 16.413 1.00 97.75 106 TRP A C 1
ATOM 815 O O . TRP A 1 106 ? -15.043 -1.591 15.238 1.00 97.75 106 TRP A O 1
ATOM 825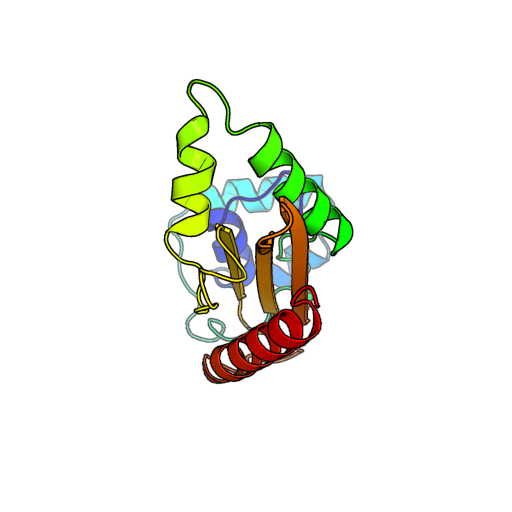 N N . PRO A 1 107 ? -15.042 -0.322 17.101 1.00 97.50 107 PRO A N 1
ATOM 826 C CA . PRO A 1 107 ? -15.912 0.708 16.533 1.00 97.50 107 PRO A CA 1
ATOM 827 C C . PRO A 1 107 ? -15.378 1.322 15.231 1.00 97.50 107 PRO A C 1
ATOM 829 O O . PRO A 1 107 ? -16.159 1.685 14.349 1.00 97.50 107 PRO A O 1
ATOM 832 N N . TYR A 1 108 ? -14.053 1.390 15.063 1.00 98.19 108 TYR A N 1
ATOM 833 C CA . TYR A 1 108 ? -13.411 1.921 13.862 1.00 98.19 108 TYR A CA 1
ATOM 834 C C . TYR A 1 108 ? -12.378 0.950 13.284 1.00 98.19 108 TYR A C 1
ATOM 836 O O . TYR A 1 108 ? -11.587 0.358 14.014 1.00 98.19 108 TYR A O 1
ATOM 844 N N . ILE A 1 109 ? -12.349 0.851 11.952 1.00 98.50 109 ILE A N 1
ATOM 845 C CA . ILE A 1 109 ? -11.281 0.194 11.195 1.00 98.50 109 ILE A CA 1
ATOM 846 C C . ILE A 1 109 ? -11.108 0.910 9.856 1.00 98.50 109 ILE A C 1
ATOM 848 O O . ILE A 1 109 ? -12.072 1.070 9.108 1.00 98.50 109 ILE A O 1
ATOM 852 N N . GLY A 1 110 ? -9.884 1.336 9.567 1.00 98.25 110 GLY A N 1
ATOM 853 C CA . GLY A 1 110 ? -9.439 1.804 8.261 1.00 98.25 110 GLY A CA 1
ATOM 854 C C . GLY A 1 110 ? -8.347 0.893 7.721 1.00 98.25 110 GLY A C 1
ATOM 855 O O . GLY A 1 110 ? -7.628 0.271 8.503 1.00 98.25 110 GLY A O 1
ATOM 856 N N . ALA A 1 111 ? -8.226 0.787 6.401 1.00 98.19 111 ALA A N 1
ATOM 857 C CA . ALA A 1 111 ? -7.288 -0.144 5.787 1.00 98.19 111 ALA A CA 1
ATOM 858 C C . ALA A 1 111 ? -6.616 0.411 4.535 1.00 98.19 111 ALA A C 1
ATOM 860 O O . ALA A 1 111 ? -7.143 1.278 3.836 1.00 98.19 111 ALA A O 1
ATOM 861 N N . LYS A 1 112 ? -5.464 -0.174 4.208 1.00 97.81 112 LYS A N 1
ATOM 862 C CA . LYS A 1 112 ? -4.857 -0.068 2.887 1.00 97.81 112 LYS A CA 1
ATOM 863 C C . LYS A 1 112 ? -4.200 -1.385 2.502 1.00 97.81 112 LYS A C 1
ATOM 865 O O . LYS A 1 112 ? -3.466 -1.972 3.289 1.00 97.81 112 LYS A O 1
ATOM 870 N N . ALA A 1 113 ? -4.435 -1.801 1.263 1.00 95.62 113 ALA A N 1
ATOM 871 C CA . ALA A 1 113 ? -3.750 -2.917 0.622 1.00 95.62 113 ALA A CA 1
ATOM 872 C C . ALA A 1 113 ? -2.825 -2.428 -0.501 1.00 95.62 113 ALA A C 1
ATOM 874 O O . ALA A 1 113 ? -3.065 -1.365 -1.088 1.00 95.62 113 ALA A O 1
ATOM 875 N N . GLY A 1 114 ? -1.821 -3.228 -0.828 1.00 93.88 114 GLY A N 1
ATOM 876 C CA . GLY 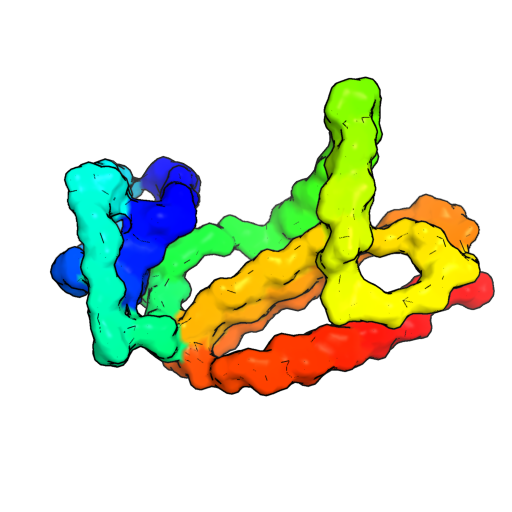A 1 114 ? -0.957 -3.083 -1.994 1.00 93.88 114 GLY A CA 1
ATOM 877 C C . GLY A 1 114 ? -0.572 -4.465 -2.505 1.00 93.88 114 GLY A C 1
ATOM 878 O O . GLY A 1 114 ? -0.394 -5.395 -1.719 1.00 93.88 114 GLY A O 1
ATOM 879 N N . GLY A 1 115 ? -0.496 -4.615 -3.820 1.00 93.06 115 GLY A N 1
ATOM 880 C CA . GLY A 1 115 ? -0.183 -5.894 -4.437 1.00 93.06 115 GLY A CA 1
ATOM 881 C C . GLY A 1 115 ? 0.461 -5.692 -5.794 1.00 93.06 115 GLY A C 1
ATOM 882 O O . GLY A 1 115 ? -0.032 -4.909 -6.604 1.00 93.06 115 GLY A O 1
ATOM 883 N N . LEU A 1 116 ? 1.545 -6.421 -6.014 1.00 93.88 116 LEU A N 1
ATOM 884 C CA . LEU A 1 116 ? 2.240 -6.568 -7.285 1.00 93.88 116 LEU A CA 1
ATOM 885 C C . LEU A 1 116 ? 2.611 -8.043 -7.462 1.00 93.88 116 LEU A C 1
ATOM 887 O O . LEU A 1 116 ? 2.548 -8.808 -6.497 1.00 93.88 116 LEU A O 1
ATOM 891 N N . PRO A 1 117 ? 3.020 -8.478 -8.664 1.00 94.31 117 PRO A N 1
ATOM 892 C CA . PRO A 1 117 ? 3.554 -9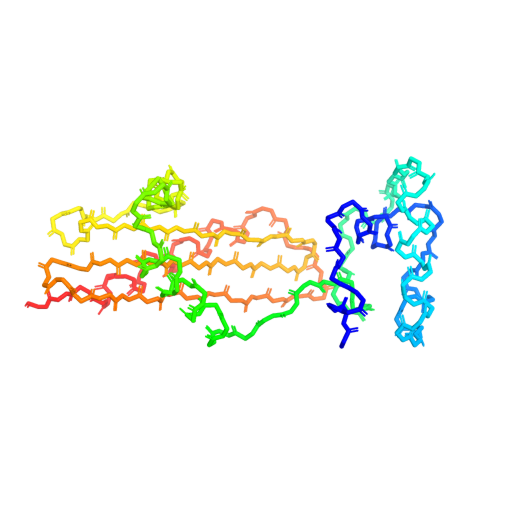.821 -8.832 1.00 94.31 117 PRO A CA 1
ATOM 893 C C . PRO A 1 117 ? 4.670 -10.098 -7.816 1.00 94.31 117 PRO A C 1
ATOM 895 O O . PRO A 1 117 ? 5.701 -9.438 -7.828 1.00 94.31 117 PRO A O 1
ATOM 898 N N . GLY A 1 118 ? 4.454 -11.068 -6.928 1.00 94.62 118 GLY A N 1
ATOM 899 C CA . GLY A 1 118 ? 5.420 -11.434 -5.889 1.00 94.62 118 GLY A CA 1
ATOM 900 C C . GLY A 1 118 ? 5.497 -10.504 -4.675 1.00 94.62 118 GLY A C 1
ATOM 901 O O . GLY A 1 118 ? 6.305 -10.786 -3.801 1.00 94.62 118 GLY A O 1
ATOM 902 N N . ASP A 1 119 ? 4.661 -9.472 -4.551 1.00 95.06 119 ASP A N 1
ATOM 903 C CA . ASP A 1 119 ? 4.633 -8.579 -3.385 1.00 95.06 119 ASP A CA 1
ATOM 904 C C . ASP A 1 119 ? 3.192 -8.392 -2.886 1.00 95.06 119 ASP A C 1
ATOM 906 O O . ASP A 1 119 ? 2.272 -8.118 -3.660 1.00 95.06 119 ASP A O 1
ATOM 910 N N . LEU A 1 120 ? 2.981 -8.526 -1.576 1.00 96.12 120 LEU A N 1
ATOM 911 C CA . LEU A 1 120 ? 1.675 -8.358 -0.942 1.00 96.12 120 LEU A CA 1
ATOM 912 C C . LEU A 1 120 ? 1.812 -7.578 0.360 1.00 96.12 120 LEU A C 1
ATOM 914 O O . LEU A 1 120 ? 2.547 -7.973 1.263 1.00 96.12 120 LEU A O 1
ATOM 918 N N . THR A 1 121 ? 1.041 -6.504 0.489 1.00 95.88 121 THR A N 1
ATOM 919 C CA . THR A 1 121 ? 0.931 -5.750 1.733 1.00 95.88 121 THR A CA 1
ATOM 920 C C . THR A 1 121 ? -0.519 -5.480 2.089 1.00 95.88 121 THR A C 1
ATOM 922 O O . THR A 1 121 ? -1.342 -5.145 1.234 1.00 95.88 121 THR A O 1
ATOM 925 N N . PHE A 1 122 ? -0.830 -5.590 3.375 1.00 97.69 122 PHE A N 1
ATOM 926 C CA . PHE A 1 122 ? -2.025 -4.981 3.936 1.00 97.69 122 PHE A CA 1
ATOM 927 C C . PHE A 1 122 ? -1.693 -4.361 5.277 1.00 97.69 122 PHE A C 1
ATOM 929 O O . PHE A 1 122 ? -0.902 -4.888 6.057 1.00 97.69 122 PHE A O 1
ATOM 936 N N . SER A 1 123 ? -2.377 -3.267 5.562 1.00 98.38 123 SER A N 1
ATOM 937 C CA . SER A 1 123 ? -2.288 -2.585 6.835 1.00 98.38 123 SER A CA 1
ATOM 938 C C . SER A 1 123 ? -3.652 -2.083 7.270 1.00 98.38 123 SER A C 1
ATOM 940 O O . SER A 1 123 ? -4.476 -1.687 6.441 1.00 98.38 123 SER A O 1
ATOM 942 N N . TRP A 1 124 ? -3.867 -2.085 8.577 1.00 98.69 124 TRP A N 1
ATOM 943 C CA . TRP A 1 124 ? -5.080 -1.616 9.223 1.00 98.69 124 TRP A CA 1
ATOM 944 C C . TRP A 1 124 ? -4.737 -0.673 10.361 1.00 98.69 124 TRP A C 1
ATOM 946 O O . TRP A 1 124 ? -3.811 -0.951 11.117 1.00 98.69 124 TRP A O 1
ATOM 956 N N . TYR A 1 125 ? -5.535 0.379 10.514 1.00 98.69 125 TYR A N 1
ATOM 957 C CA . TYR A 1 125 ? -5.659 1.131 11.756 1.00 98.69 125 TYR A CA 1
ATOM 958 C C . TYR A 1 125 ? -7.037 0.840 12.338 1.00 98.69 125 TYR A C 1
ATOM 960 O O . TYR A 1 125 ? -8.047 1.130 11.692 1.00 98.69 125 TYR A O 1
ATOM 968 N N . ALA A 1 126 ? -7.092 0.282 13.540 1.00 98.44 126 ALA A N 1
ATOM 969 C CA . ALA A 1 126 ? -8.339 0.003 14.237 1.00 98.44 126 ALA A CA 1
ATOM 970 C C . ALA A 1 126 ? -8.345 0.684 15.604 1.00 98.44 126 ALA A C 1
ATOM 972 O O . ALA A 1 126 ? -7.298 0.849 16.224 1.00 98.44 126 ALA A O 1
ATOM 973 N N . VAL A 1 127 ? -9.527 1.081 16.063 1.00 98.25 127 VAL A N 1
ATOM 974 C CA . VAL A 1 127 ? -9.730 1.586 17.425 1.00 98.25 127 VAL A CA 1
ATOM 975 C C . VAL A 1 127 ? -10.641 0.602 18.123 1.00 98.25 127 VAL A C 1
ATOM 977 O O . VAL A 1 127 ? -11.707 0.283 17.588 1.00 98.25 127 VAL A O 1
ATOM 980 N N . ASP A 1 128 ? -10.208 0.108 19.276 1.00 97.94 128 ASP A N 1
ATOM 981 C CA . ASP A 1 128 ? -11.009 -0.811 20.074 1.00 97.94 128 ASP A CA 1
ATOM 982 C C . ASP A 1 128 ? -12.069 -0.078 20.918 1.00 97.94 128 ASP A C 1
ATOM 984 O O . ASP A 1 128 ? -12.129 1.156 20.982 1.00 97.94 128 ASP A O 1
ATOM 988 N N . LYS A 1 129 ? -12.933 -0.843 21.588 1.00 97.25 129 LYS A N 1
ATOM 989 C CA . LYS A 1 129 ? -14.000 -0.321 22.453 1.00 97.25 129 LYS A CA 1
ATOM 990 C C . LYS A 1 129 ? -13.492 0.531 23.621 1.00 97.25 129 LYS A C 1
ATOM 992 O O . LYS A 1 129 ? -14.239 1.366 24.122 1.00 97.25 129 LYS A O 1
ATOM 997 N N . THR A 1 130 ? -12.230 0.368 24.025 1.00 97.25 130 THR A N 1
ATOM 998 C CA . THR A 1 130 ? -11.575 1.163 25.079 1.00 97.25 130 THR A CA 1
ATOM 999 C C . THR A 1 130 ? -10.945 2.454 24.553 1.00 97.25 130 THR A C 1
ATOM 1001 O O . THR A 1 130 ? -10.365 3.211 25.325 1.00 97.25 130 THR A O 1
ATOM 1004 N N . GLN A 1 131 ? -11.117 2.743 23.257 1.00 96.69 131 GLN A N 1
ATOM 1005 C CA . GLN A 1 131 ? -10.523 3.870 22.533 1.00 96.69 131 GLN A CA 1
ATOM 1006 C C . GLN A 1 131 ? -9.009 3.751 22.307 1.00 96.69 131 GLN A C 1
ATOM 1008 O O . GLN A 1 131 ? -8.374 4.729 21.907 1.00 96.69 131 GLN A O 1
ATOM 1013 N N . GLN A 1 132 ? -8.420 2.567 22.497 1.00 97.19 132 GLN A N 1
ATOM 1014 C CA . GLN A 1 132 ? -7.012 2.341 22.192 1.00 97.19 132 GLN A CA 1
ATOM 1015 C C . GLN A 1 132 ? -6.836 2.090 20.682 1.00 97.19 132 GLN A C 1
ATOM 1017 O O . GLN A 1 132 ? -7.511 1.229 20.105 1.00 97.19 132 GLN A O 1
ATOM 1022 N N . PRO A 1 133 ? -5.935 2.830 20.010 1.00 97.69 133 PRO A N 1
ATOM 1023 C CA . PRO A 1 133 ? -5.610 2.581 18.615 1.00 97.69 133 PRO A CA 1
ATOM 1024 C C . PRO A 1 133 ? -4.580 1.460 18.445 1.00 97.69 133 PRO A C 1
ATOM 1026 O O . PRO A 1 133 ? -3.626 1.339 19.216 1.00 97.69 133 PRO A O 1
ATOM 1029 N N . TRP A 1 134 ? -4.736 0.701 17.364 1.00 98.25 134 TRP A N 1
ATOM 1030 C CA . TRP A 1 134 ? -3.867 -0.400 16.965 1.00 98.25 134 TRP A CA 1
ATOM 1031 C C . TRP A 1 134 ? -3.539 -0.297 15.480 1.00 98.25 134 TRP A C 1
ATOM 1033 O O . TRP A 1 134 ? -4.427 -0.044 14.662 1.00 98.25 134 TRP A O 1
ATOM 1043 N N . VAL A 1 135 ? -2.279 -0.554 15.123 1.00 98.38 135 VAL A N 1
ATOM 1044 C CA . VAL A 1 135 ? -1.881 -0.782 13.730 1.00 98.38 135 VAL A CA 1
ATOM 1045 C C . VAL A 1 135 ? -1.448 -2.229 13.560 1.00 98.38 135 VAL A C 1
ATOM 1047 O O . VAL A 1 135 ? -0.562 -2.704 14.265 1.00 98.38 135 VAL A O 1
ATOM 1050 N N . VAL A 1 136 ? -2.049 -2.913 12.589 1.00 98.19 136 VAL A N 1
ATOM 1051 C CA . VAL A 1 136 ? -1.639 -4.252 12.150 1.00 98.19 136 VAL A CA 1
ATOM 1052 C C . VAL A 1 136 ? -1.137 -4.128 10.718 1.00 98.19 136 VAL A C 1
ATOM 1054 O O . VAL A 1 136 ? -1.870 -3.643 9.861 1.00 98.19 136 VAL A O 1
ATOM 1057 N N . SER A 1 137 ? 0.101 -4.546 10.454 1.00 97.88 137 SER A N 1
ATOM 1058 C CA . SER A 1 137 ? 0.738 -4.461 9.135 1.00 97.88 137 SER A CA 1
ATOM 1059 C C . SER A 1 137 ? 1.358 -5.802 8.760 1.00 97.88 137 SER A C 1
ATOM 1061 O O . SER A 1 137 ? 2.094 -6.390 9.550 1.00 97.88 137 SER A O 1
ATOM 1063 N N . PHE A 1 138 ? 1.078 -6.269 7.549 1.00 97.44 138 PHE A N 1
ATOM 1064 C CA . PHE A 1 138 ? 1.707 -7.434 6.942 1.00 97.44 138 PHE A CA 1
ATOM 1065 C C . PHE A 1 138 ? 2.382 -7.007 5.648 1.00 97.44 138 PHE A C 1
ATOM 1067 O O . PHE A 1 138 ? 1.745 -6.394 4.796 1.00 97.44 138 PHE A O 1
ATOM 1074 N N . GLN A 1 139 ? 3.652 -7.368 5.492 1.00 95.88 139 GLN A N 1
ATOM 1075 C CA . GLN A 1 139 ? 4.453 -7.089 4.304 1.00 95.88 139 GLN A CA 1
ATOM 1076 C C . GLN A 1 139 ? 5.139 -8.390 3.892 1.00 95.88 139 GLN A C 1
ATOM 1078 O O . GLN A 1 139 ? 5.959 -8.921 4.639 1.00 95.88 139 GLN A O 1
ATOM 1083 N N . LEU A 1 140 ? 4.759 -8.936 2.739 1.00 94.56 140 LEU A N 1
ATOM 1084 C CA . LEU A 1 140 ? 5.253 -10.209 2.228 1.00 94.56 140 LEU A CA 1
ATOM 1085 C C . LEU A 1 140 ? 5.818 -10.021 0.823 1.00 94.56 140 LEU A C 1
ATOM 1087 O O . LEU A 1 140 ? 5.244 -9.291 0.015 1.00 94.56 140 LEU A O 1
ATOM 1091 N N . ASN A 1 141 ? 6.911 -10.720 0.527 1.00 93.12 141 ASN A N 1
ATOM 1092 C CA . ASN A 1 141 ? 7.472 -10.797 -0.812 1.00 93.12 141 ASN A CA 1
ATOM 1093 C C . ASN A 1 141 ? 7.933 -12.221 -1.155 1.00 93.12 141 ASN A C 1
ATOM 1095 O O . ASN A 1 141 ? 8.261 -13.027 -0.282 1.00 93.12 141 ASN A O 1
ATOM 1099 N N . TRP A 1 142 ? 7.954 -12.534 -2.447 1.00 93.56 142 TRP A N 1
ATOM 1100 C CA . TRP A 1 142 ? 8.327 -13.835 -2.988 1.00 93.56 142 TRP A CA 1
ATOM 1101 C C . TRP A 1 142 ? 9.031 -13.680 -4.339 1.00 93.56 142 TRP A C 1
ATOM 1103 O O . TRP A 1 142 ? 8.743 -12.754 -5.095 1.00 93.56 142 TRP A O 1
ATOM 1113 N N . PRO A 1 143 ? 9.903 -14.631 -4.719 1.00 92.75 143 PRO A N 1
ATOM 1114 C CA . PRO A 1 143 ? 10.561 -14.615 -6.026 1.00 92.75 143 PRO A CA 1
ATOM 1115 C C . PRO A 1 143 ? 9.628 -14.997 -7.191 1.00 92.75 143 PRO A C 1
ATOM 1117 O O . PRO A 1 143 ? 10.078 -15.058 -8.333 1.00 92.75 143 PRO A O 1
ATOM 1120 N N . ARG A 1 144 ? 8.344 -15.281 -6.928 1.00 92.50 144 ARG A N 1
ATOM 1121 C CA . ARG A 1 144 ? 7.331 -15.624 -7.936 1.00 92.50 144 ARG A CA 1
ATOM 1122 C C . ARG A 1 144 ? 5.969 -15.039 -7.578 1.00 92.50 144 ARG A C 1
ATOM 1124 O O . ARG A 1 144 ? 5.668 -14.867 -6.400 1.00 92.50 144 ARG A O 1
ATOM 1131 N N . ASP A 1 145 ? 5.130 -14.824 -8.586 1.00 92.75 145 ASP A N 1
ATOM 1132 C CA . ASP A 1 145 ? 3.720 -14.509 -8.371 1.00 92.75 145 ASP A CA 1
ATOM 1133 C C . ASP A 1 145 ? 2.968 -15.743 -7.838 1.00 92.75 145 ASP A C 1
ATOM 1135 O O . ASP A 1 145 ? 3.082 -16.855 -8.365 1.00 92.75 145 ASP A O 1
ATOM 1139 N N . HIS A 1 146 ? 2.226 -15.543 -6.751 1.00 91.69 146 HIS A N 1
ATOM 1140 C CA . HIS A 1 146 ? 1.380 -16.553 -6.116 1.00 91.69 146 HIS A CA 1
ATOM 1141 C C . HIS A 1 146 ? -0.100 -16.405 -6.499 1.00 91.69 146 HIS A C 1
ATOM 1143 O O . HIS A 1 146 ? -0.925 -17.219 -6.079 1.00 91.69 146 HIS A O 1
ATOM 1149 N N . GLY A 1 147 ? -0.433 -15.409 -7.324 1.00 88.19 147 GLY A N 1
ATOM 1150 C CA . GLY A 1 147 ? -1.788 -15.135 -7.770 1.00 88.19 147 GLY A CA 1
ATOM 1151 C C . GLY A 1 147 ? -2.709 -14.685 -6.630 1.00 88.19 147 GLY A C 1
ATOM 1152 O O . GLY A 1 147 ? -2.269 -14.417 -5.514 1.00 88.19 147 GLY A O 1
ATOM 1153 N N . PRO A 1 148 ? -4.025 -14.606 -6.873 1.00 85.94 148 PRO A N 1
ATOM 1154 C CA . PRO A 1 148 ? -4.966 -14.001 -5.927 1.00 85.94 148 PRO A CA 1
ATOM 1155 C C . PRO A 1 148 ? -5.257 -14.850 -4.677 1.00 85.94 148 PRO A C 1
ATOM 1157 O O . PRO A 1 148 ? -5.830 -14.342 -3.714 1.00 85.94 148 PRO A O 1
ATOM 1160 N N . THR A 1 149 ? -4.892 -16.135 -4.651 1.00 88.81 149 THR A N 1
ATOM 1161 C CA . THR A 1 149 ? -5.240 -17.043 -3.541 1.00 88.81 149 THR A CA 1
ATOM 1162 C C . THR A 1 149 ? -4.533 -16.679 -2.235 1.00 88.81 149 THR A C 1
ATOM 1164 O O . THR A 1 149 ? -5.123 -16.824 -1.161 1.00 88.81 149 THR A O 1
ATOM 1167 N N . VAL A 1 150 ? -3.309 -16.142 -2.310 1.00 92.75 150 VAL A N 1
ATOM 1168 C CA . VAL A 1 150 ? -2.541 -15.716 -1.128 1.00 92.75 150 VAL A CA 1
ATOM 1169 C C . VAL A 1 150 ? -3.235 -14.581 -0.368 1.00 92.75 150 VAL A C 1
ATOM 1171 O O . VAL A 1 150 ? -3.178 -14.540 0.859 1.00 92.75 150 VAL A O 1
ATOM 1174 N N . THR A 1 151 ? -3.978 -13.718 -1.069 1.00 93.25 151 THR A N 1
ATOM 1175 C CA . THR A 1 151 ? -4.770 -12.643 -0.455 1.00 93.25 151 THR A CA 1
ATOM 1176 C C . THR A 1 151 ? -5.806 -13.199 0.512 1.00 93.25 151 THR A C 1
ATOM 1178 O O . THR A 1 151 ? -5.901 -12.738 1.646 1.00 93.25 151 THR A O 1
ATOM 1181 N N . GLY A 1 152 ? -6.563 -14.218 0.093 1.00 93.62 152 GLY A N 1
ATOM 1182 C CA . GLY A 1 152 ? -7.596 -14.824 0.933 1.00 93.62 152 GLY A CA 1
ATOM 1183 C C . GLY A 1 152 ? -7.017 -15.419 2.216 1.00 93.62 152 GLY A C 1
ATOM 1184 O O . GLY A 1 152 ? -7.556 -15.187 3.296 1.00 93.62 152 GLY A O 1
ATOM 1185 N N . TRP A 1 153 ? -5.890 -16.126 2.109 1.00 94.56 153 TRP A N 1
ATOM 1186 C CA . TRP A 1 153 ? -5.164 -16.658 3.265 1.00 94.56 153 TRP A CA 1
ATOM 1187 C C . TRP A 1 153 ? -4.707 -15.549 4.221 1.00 94.56 153 TRP A C 1
ATOM 1189 O O . TRP A 1 153 ? -4.951 -15.638 5.425 1.00 94.56 153 TRP A O 1
ATOM 1199 N N . MET A 1 154 ? -4.121 -14.473 3.692 1.00 95.81 154 MET A N 1
ATOM 1200 C CA . MET A 1 154 ? -3.634 -13.358 4.502 1.00 95.81 154 MET A CA 1
ATOM 1201 C C . MET A 1 154 ? -4.782 -12.673 5.265 1.00 95.81 154 MET A C 1
ATOM 1203 O O . MET A 1 154 ? -4.700 -12.457 6.473 1.00 95.81 154 MET A O 1
ATOM 1207 N N . LEU A 1 155 ? -5.915 -12.421 4.605 1.00 95.88 155 LEU A N 1
ATOM 1208 C CA . LEU A 1 155 ? -7.085 -11.820 5.256 1.00 95.88 155 LEU A CA 1
ATOM 1209 C C . LEU A 1 155 ? -7.639 -12.680 6.407 1.00 95.88 155 LEU A C 1
ATOM 1211 O O . LEU A 1 155 ? -8.170 -12.131 7.373 1.00 95.88 155 LEU A O 1
ATOM 1215 N N . GLN A 1 156 ? -7.502 -14.010 6.348 1.00 96.06 156 GLN A N 1
ATOM 1216 C CA . GLN A 1 156 ? -7.853 -14.878 7.479 1.00 96.06 156 GLN A CA 1
ATOM 1217 C C . GLN A 1 156 ? -6.865 -14.737 8.641 1.00 96.06 156 GLN A C 1
ATOM 1219 O O . GLN A 1 156 ? -7.298 -14.656 9.790 1.00 96.06 156 GLN A O 1
ATOM 1224 N N . LEU A 1 157 ? -5.562 -14.639 8.360 1.00 96.62 157 LEU A N 1
ATOM 1225 C CA . LEU A 1 157 ? -4.558 -14.359 9.392 1.00 96.62 157 LEU A CA 1
ATOM 1226 C C . LEU A 1 157 ? -4.806 -13.011 10.074 1.00 96.62 157 LEU A C 1
ATOM 1228 O O . LEU A 1 157 ? -4.745 -12.930 11.298 1.00 96.62 157 LEU A O 1
ATOM 1232 N N . ALA A 1 158 ? -5.157 -11.973 9.313 1.00 97.38 158 ALA A N 1
ATOM 1233 C CA . ALA A 1 158 ? -5.475 -10.662 9.872 1.00 97.38 158 ALA A CA 1
ATOM 1234 C C . ALA A 1 158 ? -6.633 -10.732 10.885 1.00 97.38 158 ALA A C 1
ATOM 1236 O O . ALA A 1 158 ? -6.531 -10.173 11.976 1.00 97.38 158 ALA A O 1
ATOM 1237 N N . LYS A 1 159 ? -7.703 -11.481 10.578 1.00 97.12 159 LYS A N 1
ATOM 1238 C CA . LYS A 1 159 ? -8.816 -11.704 11.521 1.00 97.12 159 LYS A CA 1
ATOM 1239 C C . LYS A 1 159 ? -8.365 -12.402 12.803 1.00 97.12 159 LYS A C 1
ATOM 1241 O O . LYS A 1 159 ? -8.796 -12.017 13.884 1.00 97.12 159 LYS A O 1
ATOM 1246 N N . GLN A 1 160 ? -7.497 -13.408 12.688 1.00 97.19 160 GLN A N 1
ATOM 1247 C CA . GLN A 1 160 ? -6.957 -14.119 13.849 1.00 97.19 160 GLN A CA 1
ATOM 1248 C C . GLN A 1 160 ? -6.093 -13.204 14.720 1.00 97.19 160 GLN A C 1
ATOM 1250 O O . GLN A 1 160 ? -6.223 -13.238 15.938 1.00 97.19 160 GLN A O 1
ATOM 1255 N N . VAL A 1 161 ? -5.273 -12.336 14.117 1.00 97.62 161 VAL A N 1
ATOM 1256 C CA . VAL A 1 161 ? -4.498 -11.334 14.864 1.00 97.62 161 VAL A CA 1
ATOM 1257 C C . VAL A 1 161 ? -5.420 -10.379 15.616 1.00 97.62 161 VAL A C 1
ATOM 1259 O O . VAL A 1 161 ? -5.238 -10.196 16.814 1.00 97.62 161 VAL A O 1
ATOM 1262 N N . PHE A 1 162 ? -6.450 -9.825 14.971 1.00 97.56 162 PHE A N 1
ATOM 1263 C CA . PHE A 1 162 ? -7.399 -8.947 15.664 1.00 97.56 162 PHE A CA 1
ATOM 1264 C C . PHE A 1 162 ? -8.152 -9.650 16.798 1.00 97.56 162 PHE A C 1
ATOM 1266 O O . PHE A 1 162 ? -8.390 -9.025 17.826 1.00 97.56 162 PHE A O 1
ATOM 1273 N N . ALA A 1 163 ? -8.466 -10.943 16.665 1.00 95.38 163 ALA A N 1
ATOM 1274 C CA . ALA A 1 163 ? -9.069 -11.726 17.744 1.00 95.38 163 ALA A CA 1
ATOM 1275 C C . ALA A 1 163 ? -8.157 -11.842 18.983 1.00 95.38 163 ALA A C 1
ATOM 1277 O O . ALA A 1 163 ? -8.658 -11.912 20.102 1.00 95.38 163 ALA A O 1
ATOM 1278 N N . LEU A 1 164 ? -6.830 -11.825 18.802 1.00 95.88 164 LEU A N 1
ATOM 1279 C CA . LEU A 1 164 ? -5.857 -11.819 19.903 1.00 95.88 164 LEU A CA 1
ATOM 1280 C C . LEU A 1 164 ? -5.702 -10.442 20.564 1.00 95.88 164 LEU A C 1
ATOM 1282 O O . LEU A 1 164 ? -5.243 -10.370 21.701 1.00 95.88 164 LEU A O 1
ATOM 1286 N N . LEU A 1 165 ? -6.062 -9.367 19.857 1.00 95.31 165 LEU A N 1
ATOM 1287 C CA . LEU A 1 165 ? -5.961 -7.985 20.335 1.00 95.31 165 LEU A CA 1
ATOM 1288 C C . LEU A 1 165 ? -7.231 -7.489 21.040 1.00 95.31 165 LEU A C 1
ATOM 1290 O O . LEU A 1 165 ? -7.222 -6.381 21.567 1.00 95.31 165 LEU A O 1
ATOM 1294 N N . VAL A 1 166 ? -8.319 -8.271 21.044 1.00 88.06 166 VAL A N 1
ATOM 1295 C CA . VAL A 1 166 ? -9.587 -7.870 21.674 1.00 88.06 166 VAL A CA 1
ATOM 1296 C C . VAL A 1 166 ? -9.358 -7.565 23.164 1.00 88.06 166 VAL A C 1
ATOM 1298 O O . VAL A 1 166 ? -8.851 -8.434 23.884 1.00 88.06 166 VAL A O 1
ATOM 1301 N N . PRO A 1 167 ? -9.735 -6.366 23.651 1.00 77.00 167 PRO A N 1
ATOM 1302 C CA . PRO A 1 167 ? -9.637 -6.033 25.067 1.00 77.00 167 PRO A CA 1
ATOM 1303 C C . PRO A 1 167 ? -10.484 -6.985 25.916 1.00 77.00 167 PRO A C 1
ATOM 1305 O O . PRO A 1 167 ? -11.650 -7.237 25.598 1.00 77.00 167 PRO A O 1
ATOM 1308 N N . ARG A 1 168 ? -9.892 -7.498 26.999 1.00 75.25 168 ARG A N 1
ATOM 1309 C CA . ARG A 1 168 ? -10.598 -8.330 27.984 1.00 75.25 168 ARG A CA 1
ATOM 1310 C C . ARG A 1 168 ? -11.632 -7.530 28.764 1.00 75.25 168 ARG A C 1
ATOM 1312 O O . ARG A 1 168 ? -11.326 -6.370 29.115 1.00 75.25 168 ARG A O 1
#

Foldseek 3Di:
DLVVVHADPQLLCCQQFFPPPNLQVLLPDDSVVSVVSSVVSVVDPGHGDPVPQQFDRVVSVSDDDDDLVRVVVVVVCLVVVCDDVNVCSQVVQQVCQVADDDCCFWVGKGKDWDDGNFWTKIKMWTATNVRDIDIDIDTGGDRGGPPDPVVVVVRVVVRVVVVVVGDD

Sequence (168 aa):
ASMTPFPTMYELFSVGWGQPDLRSQWKQAPQQLRAQLLQQANSTPYQPDPTRAHTPASSYGAEWYGSAEDICRIHAALQADAVGQATPVKQILSAVAGIQLDRSEWPYIGAKAGGLPGDLTFSWYAVDKTQQPWVVSFQLNWPRDHGPTVTGWMLQLAKQVFALLVPR

pLDDT: mean 94.58, std 5.45, range [51.22, 98.69]

Organism: NCBI:txid29311

Radius of gyration: 18.51 Å; chains: 1; bounding box: 41×37×52 Å

InterPro domains:
  IPR012338 Beta-lactamase/transpeptidase-like [G3DSA:3.40.710.10] (19-164)
  IPR012338 Beta-lactamase/transpeptidase-like [SSF56601] (56-165)

Secondary structure (DSSP, 8-state):
--SSS---HHHHHHHHHBSS--HHHHHH--HHHHHHHHHHHHHS---B-TTTTTS--GGGT-S----HHHHHHHHHHHHHS--GGGTHHHHHHHTT-SS---TTT-SEEEEEEEEETTEEEEEEEEE-TTS-EEEEEEEEE-SS---THHHHHHHHHHHHHHHHH---